Protein AF-A0A7V4LDQ3-F1 (afdb_monomer)

Mean predicted aligned error: 13.32 Å

Radius of gyration: 23.25 Å; Cα contacts (8 Å, |Δi|>4): 136; chains: 1; bounding box: 58×60×59 Å

Sequence (112 aa):
MSGNPAGRPRGSLNKLTLAMLSGIREAEAELAKPRLLDPSRPFESWDGYFWQDGLCFHKDTLEALPHDGPPPVPPARLDPRERCTEIIWKRRRLYLQHGWAFDPATWEMVKL

Foldseek 3Di:
DDDDDDPDDPDDDPPVNVVVVVVVVVVVLVVPPQPPDDPLADWDDDDQWIAAQLWIAGSPVSDTDDDPDDRDDDDQFDDPVDDWDWDQDPNAIWIHDRNFTAHPVPRGTDDD

Secondary structure (DSSP, 8-state):
---------TT---HHHHHHHHHHHHHHHHH-S-TTS-TTS--EEETTEEEETTEEEETTT-PBPP--SSPPPPPSB--TTS--EEEEETTEEEEEETTEEE-TTT-BB---

Structure (mmCIF, N/CA/C/O backbone):
data_AF-A0A7V4LDQ3-F1
#
_entry.id   AF-A0A7V4LDQ3-F1
#
loop_
_atom_site.group_PDB
_atom_site.id
_atom_site.type_symbol
_atom_site.label_atom_id
_atom_site.label_alt_id
_atom_site.label_comp_id
_atom_site.label_asym_id
_atom_site.label_entity_id
_atom_site.label_seq_id
_atom_site.pdbx_PDB_ins_code
_atom_site.Cartn_x
_atom_site.Cartn_y
_atom_site.Cartn_z
_atom_site.occupancy
_atom_site.B_iso_or_equiv
_atom_site.auth_seq_id
_atom_site.auth_comp_id
_atom_site.auth_asym_id
_atom_site.auth_atom_id
_atom_site.pdbx_PDB_model_num
ATOM 1 N N . MET A 1 1 ? 44.250 41.765 38.338 1.00 42.53 1 MET A N 1
ATOM 2 C CA . MET A 1 1 ? 42.962 41.136 37.977 1.00 42.53 1 MET A 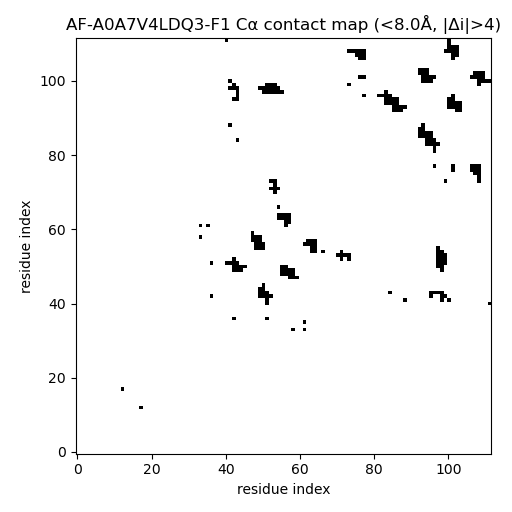CA 1
ATOM 3 C C . MET A 1 1 ? 42.278 42.000 36.931 1.00 42.53 1 MET A C 1
ATOM 5 O O . MET A 1 1 ? 42.045 43.163 37.213 1.00 42.53 1 MET A O 1
ATOM 9 N N . SER A 1 2 ? 42.003 41.462 35.743 1.00 41.47 2 SER A N 1
ATOM 10 C CA . SER A 1 2 ? 40.961 41.954 34.828 1.00 41.47 2 SER A CA 1
ATOM 11 C C . SER A 1 2 ? 40.762 40.881 33.756 1.00 41.47 2 SER A C 1
ATOM 13 O O . SER A 1 2 ? 41.529 40.785 32.800 1.00 41.47 2 SER A O 1
ATOM 15 N N . GLY A 1 3 ? 39.820 39.972 34.012 1.00 39.50 3 GLY A N 1
ATOM 16 C CA . GLY A 1 3 ? 39.405 38.948 33.062 1.00 39.50 3 GLY A CA 1
ATOM 17 C C . GLY A 1 3 ? 38.395 39.552 32.099 1.00 39.50 3 GLY A C 1
ATOM 18 O O . GLY A 1 3 ? 37.385 40.095 32.533 1.00 39.50 3 GLY A O 1
ATOM 19 N N . ASN A 1 4 ? 38.678 39.455 30.805 1.00 47.72 4 ASN A N 1
ATOM 20 C CA . ASN A 1 4 ? 37.785 39.861 29.729 1.00 47.72 4 ASN A CA 1
ATOM 21 C C . ASN A 1 4 ? 37.141 38.580 29.158 1.00 47.72 4 ASN A C 1
ATOM 23 O O . ASN A 1 4 ? 37.843 37.832 28.474 1.00 47.72 4 ASN A O 1
ATOM 27 N N . PRO A 1 5 ? 35.869 38.241 29.453 1.00 54.53 5 PRO A N 1
ATOM 28 C CA . PRO A 1 5 ? 35.283 36.980 29.026 1.00 54.53 5 PRO A CA 1
ATOM 29 C C . PRO A 1 5 ? 34.200 37.245 27.977 1.00 54.53 5 PRO A C 1
ATOM 31 O O . PRO A 1 5 ? 33.022 37.344 28.302 1.00 54.53 5 PRO A O 1
ATOM 34 N N . ALA A 1 6 ? 34.574 37.374 26.705 1.00 48.66 6 ALA A N 1
ATOM 35 C CA . ALA A 1 6 ? 33.583 37.380 25.624 1.00 48.66 6 ALA A CA 1
ATOM 36 C C . ALA A 1 6 ? 34.171 36.966 24.268 1.00 48.66 6 ALA A C 1
ATOM 38 O O . ALA A 1 6 ? 33.888 37.572 23.238 1.00 48.66 6 ALA A O 1
ATOM 39 N N . GLY A 1 7 ? 34.953 35.886 24.244 1.00 49.66 7 GLY A N 1
ATOM 40 C CA . GLY A 1 7 ? 35.136 35.110 23.020 1.00 49.66 7 GLY A CA 1
ATOM 41 C C . GLY A 1 7 ? 33.849 34.342 22.713 1.00 49.66 7 GLY A C 1
ATOM 42 O O . GLY A 1 7 ? 33.730 33.179 23.081 1.00 49.66 7 GLY A O 1
ATOM 43 N N . ARG A 1 8 ? 32.850 34.988 22.098 1.00 54.72 8 ARG A N 1
ATOM 44 C CA . ARG A 1 8 ? 31.688 34.278 21.536 1.00 54.72 8 ARG A CA 1
ATOM 45 C C . ARG A 1 8 ? 32.046 33.806 20.124 1.00 54.72 8 ARG A C 1
ATOM 47 O O . ARG A 1 8 ? 32.267 34.660 19.264 1.00 54.72 8 ARG A O 1
ATOM 54 N N . PRO A 1 9 ? 32.071 32.493 19.837 1.00 54.41 9 PRO A N 1
ATOM 55 C CA . PRO A 1 9 ? 32.135 32.031 18.462 1.00 54.41 9 PRO A CA 1
ATOM 56 C C . PRO A 1 9 ? 30.837 32.433 17.753 1.00 54.41 9 PRO A C 1
ATOM 58 O O . PRO A 1 9 ? 29.737 32.076 18.182 1.00 54.41 9 PRO A O 1
ATOM 61 N N . ARG A 1 10 ? 30.962 33.200 16.666 1.00 54.97 10 ARG A N 1
ATOM 62 C CA . ARG A 1 10 ? 29.885 33.395 15.690 1.00 54.97 10 ARG A CA 1
ATOM 63 C C . ARG A 1 10 ? 29.555 32.028 15.083 1.00 54.97 10 ARG A C 1
ATOM 65 O O . ARG A 1 10 ? 30.375 31.483 14.356 1.00 54.97 10 ARG A O 1
ATOM 72 N N . GLY A 1 11 ? 28.358 31.509 15.359 1.00 54.44 11 GLY A N 1
ATOM 73 C CA . GLY A 1 11 ? 27.729 30.514 14.486 1.00 54.44 11 GLY A CA 1
ATOM 74 C C . GLY A 1 11 ? 27.589 29.079 14.997 1.00 54.44 11 GLY A C 1
ATOM 75 O O . GLY A 1 11 ? 27.599 28.177 14.168 1.00 54.44 11 GLY A O 1
ATOM 76 N N . SER A 1 12 ? 27.397 28.819 16.297 1.00 53.31 12 SER A N 1
ATOM 77 C CA . SER A 1 12 ? 26.810 27.527 16.685 1.00 53.31 12 SER A CA 1
ATOM 78 C C . SER A 1 12 ? 25.286 27.643 16.723 1.00 53.31 12 SER A C 1
ATOM 80 O O . SER A 1 12 ? 24.695 28.228 17.630 1.00 53.31 12 SER A O 1
ATOM 82 N N . LEU A 1 13 ? 24.628 27.106 15.695 1.00 56.91 13 LEU A N 1
ATOM 83 C CA . LEU A 1 13 ? 23.208 26.777 15.782 1.00 56.91 13 LEU A CA 1
ATOM 84 C C . LEU A 1 13 ? 23.016 25.882 17.013 1.00 56.91 13 LEU A C 1
ATOM 86 O O . LEU A 1 13 ? 23.702 24.870 17.169 1.00 56.91 13 LEU A O 1
ATOM 90 N N . ASN A 1 14 ? 22.131 26.296 17.921 1.00 64.56 14 ASN A N 1
ATOM 91 C CA . ASN A 1 14 ? 21.844 25.557 19.145 1.00 64.56 14 ASN A CA 1
ATOM 92 C C . ASN A 1 14 ? 21.411 24.124 18.776 1.00 64.56 14 ASN A C 1
ATOM 94 O O . ASN A 1 14 ? 20.695 23.932 17.792 1.00 64.56 14 ASN A O 1
ATOM 98 N N . LYS A 1 15 ? 21.821 23.117 19.558 1.00 58.06 15 LYS A N 1
ATOM 99 C CA . LYS A 1 15 ? 21.480 21.699 19.323 1.00 58.06 15 LYS A CA 1
ATOM 100 C C . LYS A 1 15 ? 19.971 21.489 19.155 1.00 58.06 15 LYS A C 1
ATOM 102 O O . LYS A 1 15 ? 19.558 20.671 18.346 1.00 58.06 15 LYS A O 1
ATOM 107 N N . LEU A 1 16 ? 19.164 22.285 19.861 1.00 60.31 16 LEU A N 1
ATOM 108 C CA . LEU A 1 16 ? 17.707 22.304 19.731 1.00 60.31 16 LEU A CA 1
ATOM 109 C C . LEU A 1 16 ? 17.239 22.782 18.346 1.00 60.31 16 LEU A C 1
ATOM 111 O O . LEU A 1 16 ? 16.318 22.211 17.777 1.00 60.31 16 LEU A O 1
ATOM 115 N N . THR A 1 17 ? 17.888 23.802 17.783 1.00 60.69 17 THR A N 1
ATOM 116 C CA . THR A 1 17 ? 17.575 24.321 16.445 1.00 60.69 17 THR A CA 1
ATOM 117 C C . THR A 1 17 ? 17.990 23.333 15.358 1.00 60.69 17 THR A C 1
ATOM 119 O O . THR A 1 17 ? 17.254 23.153 14.396 1.00 60.69 17 THR A O 1
ATOM 122 N N . LEU A 1 18 ? 19.121 22.641 15.530 1.00 58.81 18 LEU A N 1
ATOM 123 C CA . LEU A 1 18 ? 19.527 21.552 14.634 1.00 58.81 18 LEU A CA 1
ATOM 124 C C . LEU A 1 18 ? 18.554 20.364 14.701 1.00 58.81 18 LEU A C 1
ATOM 126 O O . LEU A 1 18 ? 18.179 19.852 13.654 1.00 58.81 18 LEU A O 1
ATOM 130 N N . ALA A 1 19 ? 18.096 19.986 15.900 1.00 59.47 19 ALA A N 1
ATOM 131 C CA . ALA A 1 19 ? 17.114 18.917 16.095 1.00 59.47 19 ALA A CA 1
ATOM 132 C C . ALA A 1 19 ? 15.712 19.278 15.562 1.00 59.47 19 ALA A C 1
ATOM 134 O O . ALA A 1 19 ? 15.004 18.427 15.037 1.00 59.47 19 ALA A O 1
ATOM 135 N N . MET A 1 20 ? 15.303 20.549 15.654 1.00 55.84 20 MET A N 1
ATOM 136 C CA . MET A 1 20 ? 14.063 21.022 15.028 1.00 55.84 20 MET A CA 1
ATOM 137 C C . MET A 1 20 ? 14.165 21.033 13.504 1.00 55.84 20 MET A C 1
ATOM 139 O O . MET A 1 20 ? 13.227 20.618 12.839 1.00 55.84 20 MET A O 1
ATOM 143 N N . LEU A 1 21 ? 15.287 21.483 12.937 1.00 57.25 21 LEU A N 1
ATOM 144 C CA . LEU A 1 21 ? 15.486 21.481 11.485 1.00 57.25 21 LEU A CA 1
ATOM 145 C C . LEU A 1 21 ? 15.599 20.058 10.919 1.00 57.25 21 LEU A C 1
ATOM 147 O O . LEU A 1 21 ? 15.118 19.818 9.813 1.00 57.25 21 LEU A O 1
ATOM 151 N N . SER A 1 22 ? 16.183 19.109 11.662 1.00 52.50 22 SER A N 1
ATOM 152 C CA . SER A 1 22 ? 16.146 17.691 11.288 1.00 52.50 22 SER A CA 1
ATOM 153 C C . SER A 1 22 ? 14.731 17.126 11.394 1.00 52.50 22 SER A C 1
ATOM 155 O O . SER A 1 22 ? 14.277 16.504 10.444 1.00 52.50 22 SER A O 1
ATOM 157 N N . GLY A 1 23 ? 13.995 17.436 12.466 1.00 55.72 23 GLY A N 1
ATOM 158 C CA . GLY A 1 23 ? 12.600 17.015 12.626 1.00 55.72 23 GLY A CA 1
ATOM 159 C C . GLY A 1 23 ? 11.656 17.601 11.570 1.00 55.72 23 GLY A C 1
ATOM 160 O O . GLY A 1 23 ? 10.733 16.925 11.136 1.00 55.72 23 GLY A O 1
ATOM 161 N N . ILE A 1 24 ? 11.902 18.830 11.099 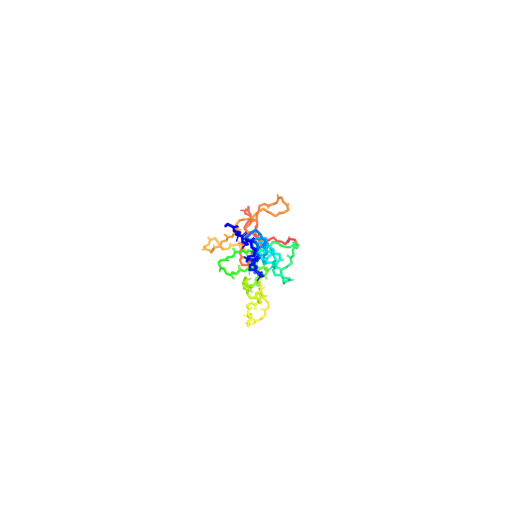1.00 58.16 24 ILE A N 1
ATOM 162 C CA . ILE A 1 24 ? 11.156 19.444 9.988 1.00 58.16 24 ILE A CA 1
ATOM 163 C C . ILE A 1 24 ? 11.476 18.733 8.673 1.00 58.16 24 ILE A C 1
ATOM 165 O O . ILE A 1 24 ? 10.557 18.438 7.925 1.00 58.16 24 ILE A O 1
ATOM 169 N N . ARG A 1 25 ? 12.743 18.395 8.409 1.00 54.56 25 ARG A N 1
ATOM 170 C CA . ARG A 1 25 ? 13.132 17.626 7.214 1.00 54.56 25 ARG A CA 1
ATOM 171 C C . ARG A 1 25 ? 12.591 16.198 7.222 1.00 54.56 25 ARG A C 1
ATOM 173 O O . ARG A 1 25 ? 12.169 15.709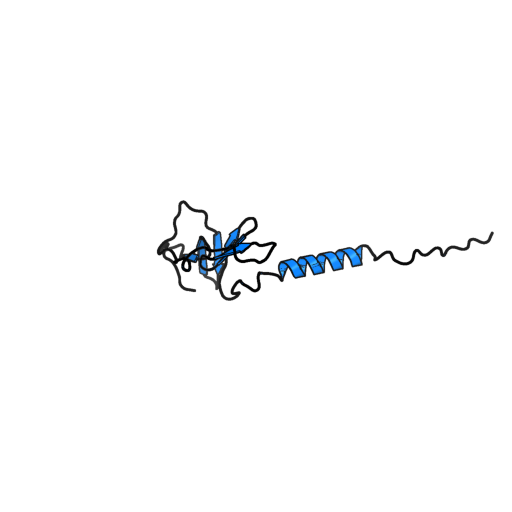 6.184 1.00 54.56 25 ARG A O 1
ATOM 180 N N . GLU A 1 26 ? 12.589 15.543 8.377 1.00 53.25 26 GLU A N 1
ATOM 181 C CA . GLU A 1 26 ? 11.987 14.219 8.569 1.00 53.25 26 GLU A CA 1
ATOM 182 C C . GLU A 1 26 ? 10.464 14.282 8.409 1.00 53.25 26 GLU A C 1
ATOM 184 O O . GLU A 1 26 ? 9.890 13.439 7.731 1.00 53.25 26 GLU A O 1
ATOM 189 N N . ALA A 1 27 ? 9.811 15.325 8.930 1.00 55.97 27 ALA A N 1
ATOM 190 C CA . ALA A 1 27 ? 8.389 15.569 8.711 1.00 55.97 27 ALA A CA 1
ATOM 191 C C . ALA A 1 27 ? 8.073 15.929 7.250 1.00 55.97 27 ALA A C 1
ATOM 193 O O . ALA A 1 27 ? 7.043 15.513 6.740 1.00 55.97 27 ALA A O 1
ATOM 194 N N . GLU A 1 28 ? 8.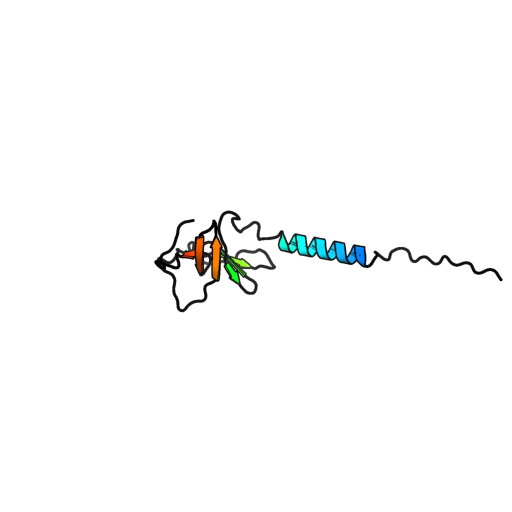938 16.670 6.553 1.00 52.25 28 GLU A N 1
ATOM 195 C CA . GLU A 1 28 ? 8.824 16.955 5.117 1.00 52.25 28 GLU A CA 1
ATOM 196 C C . GLU A 1 28 ? 9.022 15.687 4.274 1.00 52.25 28 GLU A C 1
ATOM 198 O O . GLU A 1 28 ? 8.317 15.512 3.284 1.00 52.25 28 GLU A O 1
ATOM 203 N N . ALA A 1 29 ? 9.908 14.775 4.689 1.00 52.12 29 ALA A N 1
ATOM 204 C CA . ALA A 1 29 ? 10.082 13.454 4.082 1.00 52.12 29 ALA A CA 1
ATOM 205 C C . ALA A 1 29 ? 8.883 12.522 4.358 1.00 52.12 29 ALA A C 1
ATOM 207 O O . ALA A 1 29 ? 8.430 11.822 3.458 1.00 52.12 29 ALA A O 1
ATOM 208 N N . GLU A 1 30 ? 8.301 12.571 5.560 1.00 52.62 30 GLU A N 1
ATOM 209 C CA . GLU A 1 30 ? 7.036 11.900 5.907 1.00 52.62 30 GLU A CA 1
ATOM 210 C C . GLU A 1 30 ? 5.817 12.520 5.189 1.00 52.62 30 GLU A C 1
ATOM 212 O O . GLU A 1 30 ? 4.846 11.826 4.880 1.00 52.62 30 GLU A O 1
ATOM 217 N N . LEU A 1 31 ? 5.844 13.830 4.912 1.00 48.53 31 LEU A N 1
ATOM 218 C CA . LEU A 1 31 ? 4.823 14.568 4.155 1.00 48.53 31 LEU A CA 1
ATOM 219 C C . LEU A 1 31 ? 4.993 14.411 2.644 1.00 48.53 31 LEU A C 1
ATOM 221 O O . LEU A 1 31 ? 4.012 14.548 1.912 1.00 48.53 31 LEU A O 1
ATOM 225 N N . ALA A 1 32 ? 6.183 14.036 2.179 1.00 51.09 32 ALA A N 1
ATOM 226 C CA . ALA A 1 32 ? 6.425 13.509 0.847 1.00 51.09 32 ALA A CA 1
ATOM 227 C C . ALA A 1 32 ? 5.981 12.038 0.750 1.00 51.09 32 ALA A C 1
ATOM 229 O O . ALA A 1 32 ? 6.632 11.210 0.118 1.00 51.09 32 ALA A O 1
ATOM 230 N N . LYS A 1 33 ? 4.797 11.716 1.298 1.00 56.47 33 LYS A N 1
ATOM 231 C CA . LYS A 1 33 ? 3.956 10.669 0.701 1.00 56.47 33 LYS A CA 1
ATOM 232 C C . LYS A 1 33 ? 3.936 10.989 -0.791 1.00 56.47 33 LYS A C 1
ATOM 234 O O . LYS A 1 33 ? 3.677 12.153 -1.114 1.00 56.47 33 LYS A O 1
ATOM 239 N N . PRO A 1 34 ? 4.278 10.054 -1.688 1.00 54.31 34 PRO A N 1
ATOM 240 C CA . PRO A 1 34 ? 4.457 10.399 -3.086 1.00 54.31 34 PRO A CA 1
ATOM 241 C C . PRO A 1 34 ? 3.237 11.190 -3.551 1.00 54.31 34 PRO A C 1
ATOM 243 O O . PRO A 1 34 ? 2.114 10.718 -3.394 1.00 54.31 34 PRO A O 1
ATOM 246 N N . ARG A 1 35 ? 3.436 12.379 -4.138 1.00 58.34 35 ARG A N 1
ATOM 247 C CA . ARG A 1 35 ? 2.363 13.111 -4.847 1.00 58.34 35 ARG A CA 1
ATOM 248 C C . ARG A 1 35 ? 1.667 12.235 -5.905 1.00 58.34 35 ARG A C 1
ATOM 250 O O . ARG A 1 35 ? 0.617 12.614 -6.407 1.00 58.34 35 ARG A O 1
ATOM 257 N N . LEU A 1 36 ? 2.294 11.110 -6.251 1.00 64.62 36 LEU A N 1
ATOM 258 C CA . LEU A 1 36 ? 1.837 10.076 -7.165 1.00 64.62 36 LEU A CA 1
ATOM 259 C C . LEU A 1 36 ? 0.780 9.138 -6.569 1.00 64.62 36 LEU A C 1
ATOM 261 O O . LEU A 1 36 ? -0.016 8.609 -7.336 1.00 64.62 36 LEU A O 1
ATOM 265 N N . LEU A 1 37 ? 0.763 8.921 -5.247 1.00 77.19 37 LEU A N 1
ATOM 266 C CA . LEU A 1 37 ? -0.267 8.089 -4.627 1.00 77.19 37 LEU A CA 1
ATOM 267 C C . LEU A 1 37 ? -1.549 8.903 -4.466 1.00 77.19 37 LEU A C 1
ATOM 269 O O . LEU A 1 37 ? -1.539 10.003 -3.910 1.00 77.19 37 LEU A O 1
ATOM 273 N N . ASP A 1 38 ? -2.665 8.337 -4.906 1.00 83.31 38 ASP A N 1
ATOM 274 C CA . ASP A 1 38 ? -3.995 8.871 -4.662 1.00 83.31 38 ASP A CA 1
ATOM 275 C C . ASP A 1 38 ? -4.315 8.745 -3.159 1.00 83.31 38 ASP A C 1
ATOM 277 O O . ASP A 1 38 ? -4.449 7.625 -2.651 1.00 83.31 38 ASP A 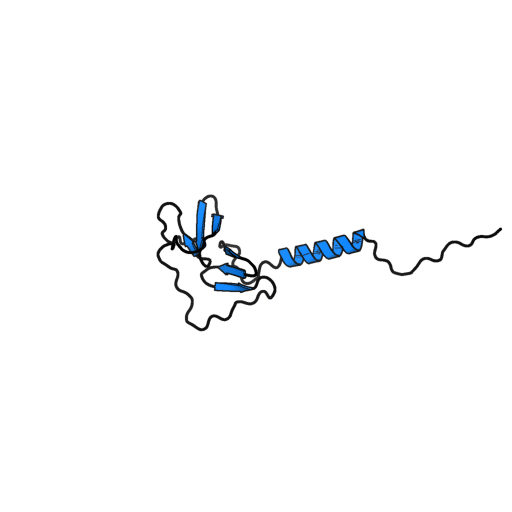O 1
ATOM 281 N N . PRO A 1 39 ? -4.467 9.863 -2.421 1.00 81.56 39 PRO A N 1
ATOM 282 C CA . PRO A 1 39 ? -4.751 9.832 -0.988 1.00 81.56 39 PRO A CA 1
ATOM 283 C C . PRO A 1 39 ? -6.160 9.310 -0.669 1.00 81.56 39 PRO A C 1
ATOM 285 O O . PRO A 1 39 ? -6.461 9.008 0.487 1.00 81.56 39 PRO A O 1
ATOM 288 N N . SER A 1 40 ? -7.043 9.228 -1.667 1.00 85.31 40 SER A N 1
ATOM 289 C CA . SER A 1 40 ? -8.403 8.704 -1.525 1.00 85.31 40 SER A CA 1
ATOM 290 C C . SER A 1 40 ? -8.484 7.179 -1.636 1.00 85.31 40 SER A C 1
ATOM 292 O O . SER A 1 40 ? -9.558 6.606 -1.409 1.00 85.31 40 SER A O 1
ATOM 294 N N . ARG A 1 41 ? -7.356 6.524 -1.932 1.00 87.25 41 ARG A N 1
ATOM 295 C CA . ARG A 1 41 ? -7.230 5.076 -2.077 1.00 87.25 41 ARG A CA 1
ATOM 296 C C . ARG A 1 41 ? -6.232 4.526 -1.062 1.00 87.25 41 ARG A C 1
ATOM 298 O O . ARG A 1 41 ? -5.260 5.201 -0.718 1.00 87.25 41 ARG A O 1
ATOM 305 N N . PRO A 1 42 ? -6.441 3.299 -0.567 1.00 89.31 42 PRO A N 1
ATOM 306 C CA . PRO A 1 42 ? -5.425 2.649 0.233 1.00 89.31 42 PRO A CA 1
ATOM 307 C C . PRO A 1 42 ? -4.207 2.316 -0.635 1.00 89.31 42 PRO A C 1
ATOM 309 O O . PRO A 1 42 ? -4.284 2.259 -1.862 1.00 89.31 42 PRO A O 1
ATOM 312 N N . PHE A 1 43 ? -3.081 2.091 0.021 1.00 89.81 43 PHE A N 1
ATOM 313 C CA . PHE A 1 43 ? -1.848 1.648 -0.607 1.00 89.81 43 PHE A CA 1
ATOM 314 C C . PHE A 1 43 ? -1.160 0.651 0.318 1.00 89.81 43 PHE A C 1
ATOM 316 O O . PHE A 1 43 ? -1.364 0.649 1.536 1.00 89.81 43 PHE A O 1
ATOM 323 N N . GLU A 1 44 ? -0.340 -0.197 -0.273 1.00 90.25 44 GLU A N 1
ATOM 324 C CA . GLU A 1 44 ? 0.502 -1.150 0.423 1.00 90.25 44 GLU A CA 1
ATOM 325 C C . GLU A 1 44 ? 1.925 -0.589 0.551 1.00 90.25 44 GLU A C 1
ATOM 327 O O . GLU A 1 44 ? 2.416 0.120 -0.324 1.00 90.25 44 GLU A O 1
ATOM 332 N N . SER A 1 45 ? 2.582 -0.852 1.681 1.00 86.62 45 SER A N 1
ATOM 333 C CA . SER A 1 45 ? 3.890 -0.287 2.025 1.00 86.62 45 SER A CA 1
ATOM 334 C C . SER A 1 45 ? 4.843 -1.408 2.407 1.00 86.62 45 SER A C 1
ATOM 336 O O . SER A 1 45 ? 4.653 -2.059 3.432 1.00 86.62 45 SER A O 1
ATOM 338 N N . TRP A 1 46 ? 5.868 -1.628 1.587 1.00 84.12 46 TRP A N 1
ATOM 339 C CA . TRP A 1 46 ? 6.899 -2.656 1.763 1.00 84.12 46 TRP A CA 1
ATOM 340 C C . TRP A 1 46 ? 8.279 -2.028 1.965 1.00 84.12 46 TRP A C 1
ATOM 342 O O . TRP A 1 46 ? 8.430 -0.808 1.900 1.00 84.12 46 TRP A O 1
ATOM 352 N N . ASP A 1 47 ? 9.297 -2.840 2.238 1.00 84.44 47 ASP A N 1
ATOM 353 C CA . ASP A 1 47 ? 10.666 -2.358 2.445 1.00 84.44 47 ASP A CA 1
ATOM 354 C C . ASP A 1 47 ? 11.166 -1.631 1.188 1.00 84.44 47 ASP A C 1
ATOM 356 O O . ASP A 1 47 ? 11.398 -2.249 0.155 1.00 84.44 47 ASP A O 1
ATOM 360 N N . GLY A 1 48 ? 11.269 -0.301 1.263 1.00 82.75 48 GLY A N 1
ATOM 361 C CA . GLY A 1 48 ? 11.694 0.556 0.150 1.00 82.75 48 GLY A CA 1
ATOM 362 C C . GLY A 1 48 ? 10.630 0.904 -0.902 1.00 82.75 48 GLY A C 1
ATOM 363 O O . GLY A 1 48 ? 10.897 1.772 -1.728 1.00 82.75 48 GLY A O 1
ATOM 364 N N . TYR A 1 49 ? 9.418 0.327 -0.860 1.00 86.00 49 TYR A N 1
ATOM 365 C CA . TYR A 1 49 ? 8.415 0.510 -1.928 1.00 86.00 49 TYR A CA 1
ATOM 366 C C . TYR A 1 49 ? 6.986 0.773 -1.439 1.00 86.00 49 TYR A C 1
ATOM 368 O O . TYR A 1 49 ? 6.568 0.276 -0.391 1.00 86.00 49 TYR A O 1
ATOM 376 N N . PHE A 1 50 ? 6.216 1.514 -2.234 1.00 88.25 50 PHE A N 1
ATOM 377 C CA . PHE A 1 50 ? 4.763 1.630 -2.122 1.00 88.25 50 PHE A CA 1
ATOM 378 C C . PHE A 1 50 ? 4.078 0.966 -3.316 1.00 88.25 50 PHE A C 1
ATOM 380 O O . PHE A 1 50 ? 4.562 1.084 -4.437 1.00 88.25 50 PHE A O 1
ATOM 387 N N . TRP A 1 51 ? 2.929 0.338 -3.081 1.00 89.31 51 TRP A N 1
ATOM 388 C CA . TRP A 1 51 ? 2.079 -0.2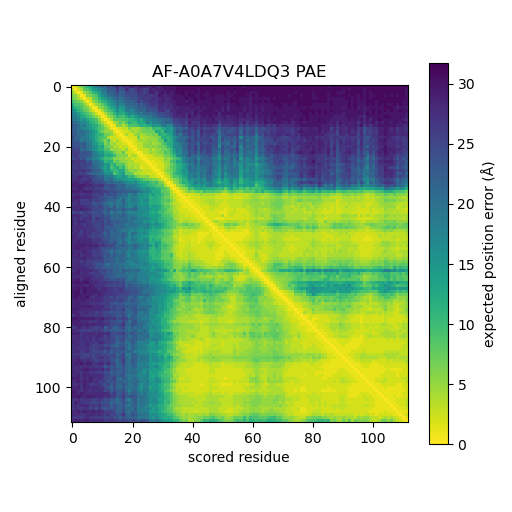38 -4.119 1.00 89.31 51 TRP A CA 1
ATOM 389 C C . TRP A 1 51 ? 0.672 0.355 -4.070 1.00 89.31 51 TRP A C 1
ATOM 391 O O . TRP A 1 51 ? 0.049 0.383 -3.008 1.00 89.31 51 TRP A O 1
ATOM 401 N N . GLN A 1 52 ? 0.141 0.784 -5.212 1.00 89.44 52 GLN A N 1
ATOM 402 C CA . GLN A 1 52 ? -1.247 1.231 -5.343 1.00 89.44 52 GLN A CA 1
ATOM 403 C C . GLN A 1 52 ? -1.759 0.920 -6.748 1.00 89.44 52 GLN A C 1
ATOM 405 O O . GLN A 1 52 ? -1.108 1.274 -7.726 1.00 89.44 52 GLN A O 1
ATOM 410 N N . ASP A 1 53 ? -2.910 0.247 -6.843 1.00 87.94 53 ASP A N 1
ATOM 411 C CA . ASP A 1 53 ? -3.540 -0.129 -8.117 1.00 87.94 53 ASP A CA 1
ATOM 412 C C . ASP A 1 53 ? -2.575 -0.859 -9.082 1.00 87.94 53 ASP A C 1
ATOM 414 O O . ASP A 1 53 ? -2.515 -0.575 -10.279 1.00 87.94 53 ASP A O 1
ATOM 418 N N . GLY A 1 54 ? -1.765 -1.787 -8.556 1.00 88.19 54 GLY A N 1
ATOM 419 C CA . GLY A 1 54 ? -0.781 -2.552 -9.330 1.00 88.19 54 GLY A CA 1
ATOM 420 C C . GLY A 1 54 ? 0.504 -1.797 -9.681 1.00 88.19 54 GLY A C 1
ATOM 421 O O . GLY A 1 54 ? 1.443 -2.410 -10.185 1.00 88.19 54 GLY A O 1
ATOM 422 N N . LEU A 1 55 ? 0.579 -0.494 -9.409 1.00 87.19 55 LEU A N 1
ATOM 423 C CA . LEU A 1 55 ? 1.772 0.313 -9.645 1.00 87.19 55 LEU A CA 1
ATOM 424 C C . LEU A 1 55 ? 2.685 0.297 -8.423 1.00 87.19 55 LEU A C 1
ATOM 426 O O . LEU A 1 55 ? 2.215 0.421 -7.292 1.00 87.19 55 LEU A O 1
ATOM 430 N N . CYS A 1 56 ? 3.989 0.190 -8.671 1.00 87.69 56 CYS A N 1
A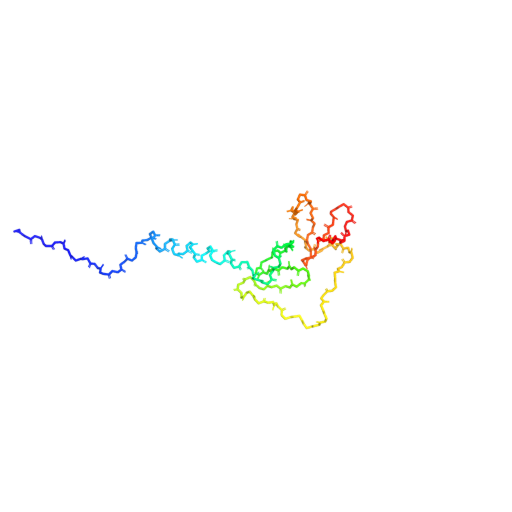TOM 431 C CA . CYS A 1 56 ? 5.023 0.207 -7.645 1.00 87.69 56 CYS A CA 1
ATOM 432 C C . CYS A 1 56 ? 5.839 1.499 -7.721 1.00 87.69 56 CYS A C 1
ATOM 434 O O . CYS A 1 56 ? 6.245 1.930 -8.801 1.00 87.69 56 CYS A O 1
ATOM 436 N N . PHE A 1 57 ? 6.103 2.100 -6.568 1.00 85.25 57 PHE A N 1
ATOM 437 C CA . PHE A 1 57 ? 6.808 3.368 -6.428 1.00 85.25 57 PHE A CA 1
ATOM 438 C C . PHE A 1 57 ? 7.931 3.213 -5.412 1.00 85.25 57 PHE A C 1
ATOM 440 O O . PHE A 1 57 ? 7.726 2.637 -4.341 1.00 85.25 57 PHE A O 1
ATOM 447 N N . HIS A 1 58 ? 9.108 3.752 -5.709 1.00 84.31 58 HIS A N 1
ATOM 448 C CA . HIS A 1 58 ? 10.205 3.760 -4.747 1.00 84.31 58 HIS A CA 1
ATOM 449 C C . HIS A 1 58 ? 9.942 4.805 -3.652 1.00 84.31 58 HIS A C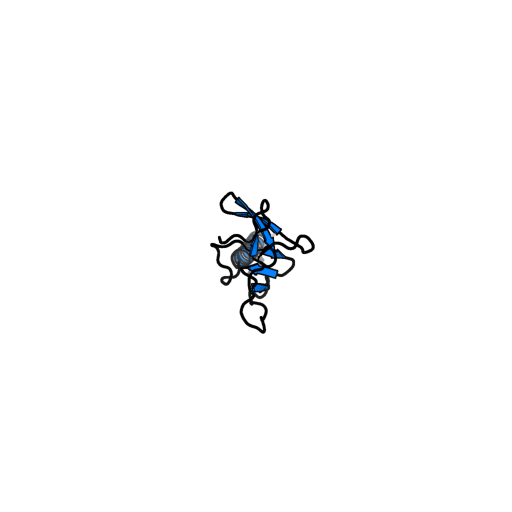 1
ATOM 451 O O . HIS A 1 58 ? 9.563 5.940 -3.947 1.00 84.31 58 HIS A O 1
ATOM 457 N N . LYS A 1 59 ? 10.167 4.448 -2.383 1.00 79.44 59 LYS A N 1
ATOM 458 C CA . LYS A 1 59 ? 9.944 5.348 -1.235 1.00 79.44 59 LYS A CA 1
ATOM 459 C C . LYS A 1 59 ? 10.880 6.552 -1.246 1.00 79.44 59 LYS A C 1
ATOM 461 O O . LYS A 1 59 ? 10.429 7.669 -1.034 1.00 79.44 59 LYS A O 1
ATOM 466 N N . ASP A 1 60 ? 12.160 6.311 -1.525 1.00 74.88 60 ASP A N 1
ATOM 467 C CA . ASP A 1 60 ? 13.189 7.353 -1.414 1.00 74.88 60 ASP A CA 1
ATOM 468 C C . ASP A 1 60 ? 13.273 8.280 -2.635 1.00 74.88 60 ASP A C 1
ATOM 470 O O . ASP A 1 60 ? 13.476 9.481 -2.479 1.00 74.88 60 ASP A O 1
ATOM 474 N N . THR A 1 61 ? 13.129 7.746 -3.855 1.00 70.88 61 THR A N 1
ATOM 475 C CA . THR A 1 61 ? 13.226 8.550 -5.085 1.00 70.88 61 THR A CA 1
ATOM 476 C C . THR A 1 61 ? 11.881 9.116 -5.522 1.00 70.88 61 THR A C 1
ATOM 478 O O . THR A 1 61 ? 11.849 10.048 -6.321 1.00 70.88 61 THR A O 1
ATOM 481 N N . LEU A 1 62 ? 10.772 8.585 -4.987 1.00 64.50 62 LEU A N 1
ATOM 482 C CA . LEU A 1 62 ? 9.402 8.937 -5.370 1.00 64.50 62 LEU A CA 1
ATOM 483 C C . LEU A 1 62 ? 9.130 8.747 -6.870 1.00 64.50 62 LEU A C 1
ATOM 485 O O . LEU A 1 62 ? 8.204 9.347 -7.410 1.00 64.50 62 LEU A O 1
ATOM 489 N N . GLU A 1 63 ? 9.922 7.915 -7.543 1.00 69.69 63 GLU A N 1
ATOM 490 C CA . GLU A 1 63 ? 9.720 7.549 -8.939 1.00 69.69 63 GLU A CA 1
ATOM 491 C C . GLU A 1 63 ? 8.858 6.287 -9.019 1.00 69.69 63 GLU A C 1
ATOM 493 O O . GLU A 1 63 ? 9.018 5.342 -8.236 1.00 69.69 63 GLU A O 1
ATOM 498 N N . ALA A 1 64 ? 7.926 6.272 -9.975 1.00 73.88 64 ALA A N 1
ATOM 499 C CA . ALA A 1 64 ? 7.264 5.036 -10.364 1.00 73.88 64 ALA A CA 1
ATOM 500 C C . ALA A 1 64 ? 8.319 4.105 -10.963 1.00 73.88 64 ALA A C 1
ATOM 502 O O . ALA A 1 64 ? 9.087 4.521 -11.835 1.00 73.88 64 ALA A O 1
ATOM 503 N N . LEU A 1 65 ? 8.359 2.856 -10.504 1.00 77.50 65 LEU A N 1
ATOM 504 C CA . LEU A 1 65 ? 9.204 1.868 -11.153 1.00 77.50 65 LEU A CA 1
ATOM 505 C C . LEU A 1 65 ? 8.713 1.689 -12.595 1.00 77.50 65 LEU A C 1
ATOM 507 O O . LEU A 1 65 ? 7.500 1.589 -12.811 1.00 77.50 65 LEU A O 1
ATOM 511 N N . PRO A 1 66 ? 9.625 1.671 -13.584 1.00 70.00 66 PRO A N 1
ATOM 512 C CA . PRO A 1 66 ? 9.242 1.513 -14.975 1.00 70.00 66 PRO A CA 1
ATOM 513 C C . PRO A 1 66 ? 8.457 0.210 -15.141 1.00 70.00 66 PRO A C 1
ATOM 515 O O . PRO A 1 66 ? 8.932 -0.872 -14.796 1.00 70.00 66 PRO A O 1
ATOM 518 N N . HIS A 1 67 ? 7.232 0.336 -15.645 1.00 67.75 67 HIS A N 1
ATOM 519 C CA . HIS A 1 67 ? 6.412 -0.793 -16.048 1.00 67.75 67 HIS A CA 1
ATOM 520 C C . HIS A 1 67 ? 6.467 -0.896 -17.570 1.00 67.75 67 HIS A C 1
ATOM 522 O O . HIS A 1 67 ? 5.802 -0.135 -18.273 1.00 67.75 67 HIS A O 1
ATOM 528 N N . ASP A 1 68 ? 7.278 -1.823 -18.076 1.00 61.38 68 ASP A N 1
ATOM 529 C CA . ASP A 1 68 ? 7.315 -2.135 -19.503 1.00 61.38 68 ASP A CA 1
ATOM 530 C C . ASP A 1 68 ? 6.089 -2.985 -19.855 1.00 61.38 68 ASP A C 1
ATOM 532 O O . ASP A 1 68 ? 6.113 -4.214 -19.784 1.00 61.38 68 ASP A O 1
ATOM 536 N N . GLY A 1 69 ? 4.981 -2.328 -20.200 1.00 71.38 69 GLY A N 1
ATOM 537 C CA . GLY A 1 69 ? 3.763 -3.028 -20.591 1.00 71.38 69 GLY A CA 1
ATOM 538 C C . GLY A 1 69 ? 2.482 -2.207 -20.474 1.00 71.38 69 GLY A C 1
ATOM 539 O O . GLY A 1 69 ? 2.500 -1.060 -20.019 1.00 71.38 69 GLY A O 1
ATOM 540 N N . PRO A 1 70 ? 1.344 -2.779 -20.910 1.00 75.31 70 PRO A N 1
ATOM 541 C CA . PRO A 1 70 ? 0.037 -2.211 -20.614 1.00 75.31 70 PRO A CA 1
ATOM 542 C C . PRO A 1 70 ? -0.175 -2.145 -19.093 1.00 75.31 70 PRO A C 1
ATOM 544 O O . PRO A 1 70 ? 0.418 -2.942 -18.372 1.00 75.31 70 PRO A O 1
ATOM 547 N N . PRO A 1 71 ? -1.042 -1.246 -18.596 1.00 74.88 71 PRO A N 1
ATOM 548 C CA . PRO A 1 71 ? -1.311 -1.131 -17.169 1.00 74.88 71 PRO A CA 1
ATOM 549 C C . PRO A 1 71 ? -1.654 -2.489 -16.537 1.00 74.88 71 PRO A C 1
ATOM 551 O O . PRO A 1 71 ? -2.406 -3.264 -17.143 1.00 74.88 71 PRO A O 1
ATOM 554 N N . PRO A 1 72 ? -1.142 -2.778 -15.329 1.00 83.88 72 PRO A N 1
ATOM 555 C CA . PRO A 1 72 ? -1.403 -4.038 -14.655 1.00 83.88 72 PRO A CA 1
ATOM 556 C C . PRO A 1 72 ? -2.906 -4.214 -14.424 1.00 83.88 72 PRO A C 1
ATOM 558 O O . PRO A 1 72 ? -3.603 -3.312 -13.957 1.00 83.88 72 PRO A O 1
ATOM 561 N N . VAL A 1 73 ? -3.414 -5.395 -14.771 1.00 85.62 73 VAL A N 1
ATOM 562 C CA . VAL A 1 73 ? -4.824 -5.741 -14.579 1.00 85.62 73 VAL A CA 1
ATOM 563 C C . VAL A 1 73 ? -5.010 -6.239 -13.145 1.00 85.62 73 VAL A C 1
ATOM 565 O O . VAL A 1 73 ? -4.229 -7.083 -12.699 1.00 85.62 73 VAL A O 1
ATOM 568 N N . PRO A 1 74 ? -6.034 -5.764 -12.418 1.00 86.25 74 PRO A N 1
ATOM 569 C CA . PRO A 1 74 ? -6.314 -6.273 -11.088 1.00 86.25 74 PRO A CA 1
ATOM 570 C C . PRO A 1 74 ? -6.639 -7.771 -11.119 1.00 86.25 74 PRO A C 1
ATOM 572 O O . PRO A 1 74 ? -7.432 -8.211 -11.961 1.00 86.25 74 PRO A O 1
ATOM 575 N N . PRO A 1 75 ? -6.103 -8.567 -10.182 1.00 87.56 75 PRO A N 1
ATOM 576 C CA . PRO A 1 75 ? -6.488 -9.961 -10.071 1.00 87.56 75 PRO A CA 1
ATOM 577 C C . PRO A 1 75 ? -7.912 -10.067 -9.508 1.00 87.56 75 PRO A C 1
ATOM 579 O O . PRO A 1 75 ? -8.360 -9.251 -8.702 1.00 87.56 75 PRO A O 1
ATOM 582 N N . ALA A 1 76 ? -8.647 -11.096 -9.931 1.00 88.38 76 ALA A N 1
ATOM 583 C CA . ALA A 1 76 ? -10.031 -11.296 -9.496 1.00 88.38 76 ALA A CA 1
ATOM 584 C C . ALA A 1 76 ? -10.138 -11.714 -8.017 1.00 88.38 76 ALA A C 1
ATOM 586 O O . ALA A 1 76 ? -11.139 -11.427 -7.357 1.00 88.38 76 ALA A O 1
ATOM 587 N N . ARG A 1 77 ? -9.116 -12.413 -7.508 1.00 92.81 77 ARG A N 1
ATOM 588 C CA . ARG A 1 77 ? -9.062 -12.973 -6.156 1.00 92.81 77 ARG A CA 1
ATOM 589 C C . ARG A 1 77 ? -7.682 -12.787 -5.546 1.00 92.81 77 ARG A C 1
ATOM 591 O O . ARG A 1 77 ? -6.694 -12.768 -6.274 1.00 92.81 77 ARG A O 1
ATOM 598 N N . LEU A 1 78 ? -7.657 -12.704 -4.222 1.00 92.88 78 LEU A N 1
ATOM 599 C CA . LEU A 1 78 ? -6.437 -12.707 -3.423 1.00 92.88 78 LEU A CA 1
ATOM 600 C C . LEU A 1 78 ? -5.714 -14.057 -3.565 1.00 92.88 78 LEU A C 1
ATOM 602 O O . LEU A 1 78 ? -6.352 -15.104 -3.414 1.00 92.88 78 LEU A O 1
ATOM 606 N N . ASP A 1 79 ? -4.398 -14.045 -3.791 1.00 92.38 79 ASP A N 1
ATOM 607 C CA . ASP A 1 79 ? -3.575 -15.250 -3.654 1.00 92.38 79 ASP A CA 1
ATOM 608 C C . ASP A 1 79 ? -3.088 -15.387 -2.198 1.00 92.38 79 ASP A C 1
ATOM 610 O O . ASP A 1 79 ? -2.279 -14.571 -1.749 1.00 92.38 79 ASP A O 1
ATOM 614 N N . PRO A 1 80 ? -3.535 -16.408 -1.439 1.00 87.44 80 PRO A N 1
ATOM 615 C CA . PRO A 1 80 ? -3.134 -16.596 -0.044 1.00 87.44 80 PRO A CA 1
ATOM 616 C C . PRO A 1 80 ? -1.676 -17.054 0.132 1.00 87.44 80 PRO A C 1
ATOM 618 O O . PRO A 1 80 ? -1.198 -17.127 1.262 1.00 87.44 80 PRO A O 1
ATOM 621 N N . ARG A 1 81 ? -0.978 -17.433 -0.946 1.00 91.62 81 ARG A N 1
ATOM 622 C CA . ARG A 1 81 ? 0.438 -17.841 -0.903 1.00 91.62 81 ARG A CA 1
ATOM 623 C C . ARG A 1 81 ? 1.380 -16.652 -0.947 1.00 91.62 81 ARG A C 1
ATOM 625 O O . ARG A 1 81 ? 2.534 -16.765 -0.537 1.00 91.62 81 ARG A O 1
ATOM 632 N N . GLU A 1 82 ? 0.903 -15.544 -1.487 1.00 89.94 82 GLU A N 1
ATOM 633 C CA . GLU A 1 82 ? 1.672 -14.325 -1.609 1.00 89.94 82 GLU A CA 1
ATOM 634 C C . GLU A 1 82 ? 1.515 -13.457 -0.364 1.00 89.94 82 GLU A C 1
ATOM 636 O O . GLU A 1 82 ? 0.576 -13.583 0.426 1.00 89.94 82 GLU A O 1
ATOM 641 N N . ARG A 1 83 ? 2.474 -12.552 -0.176 1.00 86.50 83 ARG A N 1
ATOM 642 C CA . ARG A 1 83 ? 2.413 -11.583 0.912 1.00 86.50 83 ARG A CA 1
ATOM 643 C C . ARG A 1 83 ? 1.209 -10.662 0.702 1.00 86.50 83 ARG A C 1
ATOM 645 O O . ARG A 1 83 ? 0.936 -10.233 -0.416 1.00 86.50 83 ARG A O 1
ATOM 652 N N . CYS A 1 84 ? 0.528 -10.331 1.791 1.00 91.00 84 CYS A N 1
ATOM 653 C CA . CYS A 1 84 ? -0.523 -9.324 1.809 1.00 91.00 84 CYS A CA 1
ATOM 654 C C . CYS A 1 84 ? -0.401 -8.448 3.056 1.00 91.00 84 CYS A C 1
ATOM 656 O O . CYS A 1 84 ? 0.126 -8.876 4.089 1.00 91.00 84 CYS A O 1
ATOM 658 N N . THR A 1 85 ? -0.941 -7.239 2.974 1.00 92.62 85 THR A N 1
ATOM 659 C CA . THR A 1 85 ? -1.014 -6.296 4.089 1.00 92.62 85 THR A CA 1
ATOM 660 C C . THR A 1 85 ? -2.457 -6.157 4.548 1.00 92.62 85 THR A C 1
ATOM 662 O O . THR A 1 85 ? -3.340 -5.824 3.765 1.00 92.62 85 THR A O 1
ATOM 665 N N . GLU A 1 86 ? -2.721 -6.390 5.828 1.00 93.50 86 GLU A N 1
ATOM 666 C CA . GLU A 1 86 ? -4.042 -6.134 6.394 1.00 93.50 86 GLU A CA 1
ATOM 667 C C . GLU A 1 86 ? -4.182 -4.670 6.815 1.00 93.50 86 GLU A C 1
ATOM 669 O O . GLU A 1 86 ? -3.317 -4.135 7.508 1.00 93.50 86 GLU A O 1
ATOM 674 N N . ILE A 1 87 ? -5.294 -4.035 6.435 1.00 91.38 87 ILE A N 1
ATOM 675 C CA . ILE A 1 87 ? -5.584 -2.646 6.795 1.00 91.38 87 ILE A CA 1
ATOM 676 C C . ILE A 1 87 ? -7.034 -2.452 7.247 1.00 91.38 87 ILE A C 1
ATOM 678 O O . ILE A 1 87 ? -7.934 -3.236 6.932 1.00 91.38 87 ILE A O 1
ATOM 682 N N . ILE A 1 88 ? -7.275 -1.330 7.928 1.00 92.00 88 ILE A N 1
ATOM 683 C CA . ILE A 1 88 ? -8.617 -0.794 8.165 1.00 92.00 88 ILE A CA 1
ATOM 684 C C . ILE A 1 88 ? -8.790 0.455 7.299 1.00 92.00 88 ILE A C 1
ATOM 686 O O . ILE A 1 88 ? -8.114 1.460 7.504 1.00 92.00 88 ILE A O 1
ATOM 690 N N . TRP A 1 89 ? -9.729 0.412 6.354 1.00 88.94 89 TRP A N 1
ATOM 691 C CA . TRP A 1 89 ? -10.035 1.511 5.438 1.00 88.94 89 TRP A CA 1
ATOM 692 C C . TRP A 1 89 ? -11.517 1.870 5.492 1.00 88.94 89 TRP A C 1
ATOM 694 O O . TRP A 1 89 ? -12.367 0.999 5.330 1.00 88.94 89 TRP A O 1
ATOM 704 N N . LYS A 1 90 ? -11.859 3.145 5.731 1.00 88.88 90 LYS A N 1
ATOM 705 C CA . LYS A 1 90 ? -13.259 3.621 5.839 1.00 88.88 90 LYS A CA 1
ATOM 706 C C . LYS A 1 90 ? -14.144 2.701 6.717 1.00 88.88 90 LYS A C 1
ATOM 708 O O . LYS A 1 90 ? -15.285 2.411 6.371 1.00 88.88 90 LYS A O 1
ATOM 713 N N . ARG A 1 91 ? -13.612 2.244 7.864 1.00 90.12 91 ARG A N 1
ATOM 714 C CA . ARG A 1 91 ? -14.251 1.303 8.819 1.00 90.12 91 ARG A CA 1
ATOM 715 C C . ARG A 1 91 ? -14.484 -0.127 8.296 1.00 90.12 91 ARG A C 1
ATOM 717 O O . ARG A 1 91 ? -15.207 -0.888 8.931 1.00 90.12 91 ARG A O 1
ATOM 724 N N . ARG A 1 92 ? -13.868 -0.514 7.178 1.00 90.06 92 ARG A N 1
ATOM 725 C CA . ARG A 1 92 ? -13.853 -1.886 6.649 1.00 90.06 92 ARG A CA 1
ATOM 726 C C . ARG A 1 92 ? -12.464 -2.493 6.824 1.00 90.06 92 ARG A C 1
ATOM 728 O O . ARG A 1 92 ? -11.467 -1.809 6.610 1.00 90.06 92 ARG A O 1
ATOM 735 N N . ARG A 1 93 ? -12.404 -3.769 7.201 1.00 94.31 93 ARG A N 1
ATOM 736 C CA . ARG A 1 93 ? -11.167 -4.562 7.188 1.00 94.31 93 ARG A CA 1
ATOM 737 C C . ARG A 1 93 ? -10.941 -5.068 5.767 1.00 94.31 93 ARG A C 1
ATOM 739 O O . ARG A 1 93 ? -11.875 -5.608 5.182 1.00 94.31 93 ARG A O 1
ATOM 746 N N . LEU A 1 94 ? -9.745 -4.869 5.225 1.00 94.94 94 LEU A N 1
ATOM 747 C CA . LEU A 1 94 ? -9.373 -5.274 3.868 1.00 94.94 94 LEU A CA 1
ATOM 748 C C . LEU A 1 94 ? -7.989 -5.923 3.876 1.00 94.94 94 LEU A C 1
ATOM 750 O O . LEU A 1 94 ? -7.140 -5.564 4.696 1.00 94.94 94 LEU A O 1
ATOM 754 N N . TYR A 1 95 ? -7.758 -6.824 2.925 1.00 95.19 95 TYR A N 1
ATOM 755 C CA . TYR A 1 95 ? -6.413 -7.250 2.551 1.00 95.19 95 TYR A CA 1
ATOM 756 C C . TYR A 1 95 ? -5.944 -6.460 1.337 1.00 95.19 95 TYR A C 1
ATOM 758 O O . TYR A 1 95 ? -6.708 -6.270 0.395 1.00 95.19 95 TYR A O 1
ATOM 766 N N . LEU A 1 96 ? -4.699 -5.999 1.366 1.00 94.56 96 LEU A N 1
ATOM 767 C CA . LEU A 1 96 ? -4.013 -5.429 0.220 1.00 94.56 96 LEU A CA 1
ATOM 768 C C . LEU A 1 96 ? -2.982 -6.411 -0.322 1.00 94.56 96 LEU A C 1
ATOM 770 O O . LEU A 1 96 ? -2.242 -7.006 0.460 1.00 94.56 96 LEU A O 1
ATOM 774 N N . GLN A 1 97 ? -2.927 -6.545 -1.641 1.00 93.56 97 GLN A N 1
ATOM 775 C CA . GLN A 1 97 ? -1.901 -7.311 -2.344 1.00 93.56 97 GLN A CA 1
ATOM 776 C C . GLN A 1 97 ? -1.589 -6.624 -3.673 1.00 93.56 97 GLN A C 1
ATOM 778 O O . GLN A 1 97 ? -2.491 -6.386 -4.481 1.00 93.56 97 GLN A O 1
ATOM 783 N N . HIS A 1 98 ? -0.321 -6.257 -3.869 1.00 91.69 98 HIS A N 1
ATOM 784 C CA . HIS A 1 98 ? 0.169 -5.477 -5.014 1.00 91.69 98 HIS A CA 1
ATOM 785 C C . HIS A 1 98 ? -0.620 -4.175 -5.216 1.00 91.69 98 HIS A C 1
ATOM 787 O O . HIS A 1 98 ? -0.890 -3.746 -6.335 1.00 91.69 98 HIS A O 1
ATOM 793 N N . GLY A 1 99 ? -1.043 -3.553 -4.112 1.00 91.19 99 GLY A N 1
ATOM 794 C CA . GLY A 1 99 ? -1.826 -2.313 -4.132 1.00 91.19 99 GLY A CA 1
ATOM 795 C C . GLY A 1 99 ? -3.316 -2.468 -4.465 1.00 91.19 99 GLY A C 1
ATOM 796 O O . GLY A 1 99 ? -4.016 -1.459 -4.494 1.00 91.19 99 GLY A O 1
ATOM 797 N N . TRP A 1 100 ? -3.817 -3.689 -4.680 1.00 94.06 100 TRP A N 1
ATOM 798 C CA . TRP A 1 100 ? -5.246 -3.975 -4.861 1.00 94.06 100 TRP A CA 1
ATOM 799 C C . TRP A 1 100 ? -5.902 -4.391 -3.551 1.00 94.06 100 TRP A C 1
ATOM 801 O O . TRP A 1 100 ? -5.254 -5.007 -2.710 1.00 94.06 100 TRP A O 1
ATOM 811 N N . ALA A 1 101 ? -7.190 -4.086 -3.384 1.00 94.50 101 ALA A N 1
ATOM 812 C CA . ALA A 1 101 ? -7.931 -4.377 -2.162 1.00 94.50 101 ALA A CA 1
ATOM 813 C C . ALA A 1 101 ? -8.882 -5.569 -2.309 1.00 94.50 101 ALA A C 1
ATOM 815 O O . ALA A 1 101 ? -9.630 -5.663 -3.282 1.00 94.50 101 ALA A O 1
ATOM 816 N N . PHE A 1 102 ? -8.915 -6.423 -1.289 1.00 95.56 102 PHE A N 1
ATOM 817 C CA . PHE A 1 102 ? -9.707 -7.649 -1.237 1.00 95.56 102 PHE A CA 1
ATOM 818 C C . PHE A 1 102 ? -10.511 -7.722 0.056 1.00 95.56 102 PHE A C 1
ATOM 820 O O . PHE A 1 102 ? -10.062 -7.281 1.121 1.00 95.56 102 PHE A O 1
ATOM 827 N N . ASP A 1 103 ? -11.709 -8.294 -0.038 1.00 93.81 103 ASP A N 1
ATOM 828 C CA . ASP A 1 103 ? -12.551 -8.539 1.126 1.00 93.81 103 ASP A CA 1
ATOM 829 C C . ASP A 1 103 ? -12.068 -9.805 1.858 1.00 93.81 103 ASP A C 1
ATOM 831 O O . ASP A 1 103 ? -11.981 -10.865 1.239 1.00 93.81 103 ASP A O 1
ATOM 835 N N . PRO A 1 104 ? -11.767 -9.755 3.166 1.00 93.38 104 PRO A N 1
ATOM 836 C CA . PRO A 1 104 ? -11.315 -10.928 3.911 1.00 93.38 104 PRO A CA 1
ATOM 837 C C . PRO A 1 104 ? -12.378 -12.035 4.023 1.00 93.38 104 PRO A C 1
ATOM 839 O O . PRO A 1 104 ? -12.024 -13.182 4.291 1.00 93.38 104 PRO A O 1
ATOM 842 N N . ALA A 1 105 ? -13.666 -11.725 3.833 1.00 92.44 105 ALA A N 1
ATOM 843 C CA . ALA A 1 105 ? -14.744 -12.708 3.910 1.00 92.44 105 ALA A CA 1
ATOM 844 C C . ALA A 1 105 ? -14.944 -13.481 2.597 1.00 92.44 105 ALA A C 1
ATOM 846 O O . ALA A 1 105 ? -15.230 -14.676 2.640 1.00 92.44 105 ALA A O 1
ATOM 847 N N . THR A 1 106 ? -14.804 -12.821 1.442 1.00 93.00 106 THR A N 1
ATOM 848 C CA . THR A 1 106 ? -15.049 -13.438 0.118 1.00 93.00 106 THR A CA 1
ATOM 849 C C . THR A 1 106 ? -13.777 -13.708 -0.679 1.00 93.00 106 THR A C 1
ATOM 851 O O . THR A 1 106 ? -13.793 -14.520 -1.600 1.00 93.00 106 THR A O 1
ATOM 854 N N . TRP A 1 107 ? -12.684 -13.031 -0.325 1.00 92.00 107 TRP A N 1
ATOM 855 C CA . TRP A 1 107 ? -11.373 -13.048 -0.985 1.00 92.00 107 TRP A CA 1
ATOM 856 C C . TRP A 1 107 ? -11.404 -12.471 -2.402 1.00 92.00 107 TRP A C 1
ATOM 858 O O . TRP A 1 107 ? -10.440 -12.593 -3.160 1.00 92.00 107 TRP A O 1
ATOM 868 N N . GLU A 1 108 ? -12.510 -11.827 -2.761 1.00 94.31 108 GLU A N 1
ATOM 869 C CA . GLU A 1 108 ? -12.702 -11.171 -4.044 1.00 94.31 108 GLU A CA 1
ATOM 870 C C . GLU A 1 108 ? -12.225 -9.724 -3.979 1.00 94.31 108 GLU A C 1
ATOM 872 O O . GLU A 1 108 ? -12.252 -9.077 -2.924 1.00 94.31 108 GLU A O 1
ATOM 877 N N . MET A 1 109 ? -11.785 -9.216 -5.129 1.00 93.81 109 MET A N 1
ATOM 878 C CA . MET A 1 109 ? -11.371 -7.825 -5.247 1.00 93.81 109 MET A CA 1
ATOM 879 C C . MET A 1 109 ? -12.553 -6.880 -4.991 1.00 93.81 109 MET A C 1
ATOM 881 O O . MET A 1 109 ? -13.653 -7.053 -5.519 1.00 93.81 109 MET A O 1
ATOM 885 N N . VAL A 1 110 ? -12.297 -5.817 -4.233 1.00 91.06 110 VAL A N 1
ATOM 886 C CA . VAL A 1 110 ? -13.257 -4.759 -3.927 1.00 91.06 110 VAL A CA 1
ATOM 887 C C . VAL A 1 110 ? -12.891 -3.493 -4.698 1.00 91.06 110 VAL A C 1
ATOM 889 O O . VAL A 1 110 ? -11.748 -3.046 -4.672 1.00 91.06 110 VAL A O 1
ATOM 892 N N . LYS A 1 111 ? -13.880 -2.867 -5.344 1.00 84.62 111 LYS A N 1
ATOM 893 C CA . LYS A 1 111 ? -13.745 -1.503 -5.880 1.00 84.62 111 LYS A CA 1
ATOM 894 C C . LYS A 1 111 ? -14.013 -0.490 -4.758 1.00 84.62 111 LYS A C 1
ATOM 896 O O . LYS A 1 111 ? -15.042 -0.603 -4.088 1.00 84.62 111 LYS A O 1
ATOM 901 N N . LEU A 1 112 ? -13.087 0.446 -4.534 1.00 80.81 112 LEU A N 1
ATOM 902 C CA . LEU A 1 112 ? -13.058 1.369 -3.381 1.00 80.81 112 LEU A CA 1
ATOM 903 C C . LEU A 1 112 ? -13.455 2.815 -3.691 1.00 80.81 112 LEU A C 1
ATOM 905 O O . LEU A 1 112 ? -13.375 3.203 -4.874 1.00 80.81 112 LEU A O 1
#

pLDDT: mean 75.96, std 16.67, range [39.5, 95.56]

Organism: NCBI:txid60893

Solvent-accessible surface ar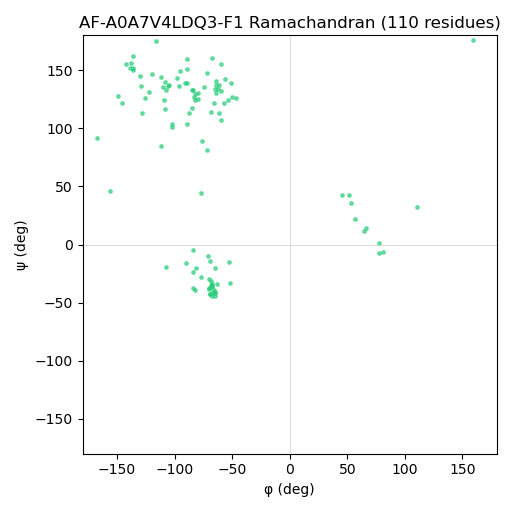ea (backbone atoms only — not comparable to full-atom values): 7123 Å² total; per-residue (Å²): 142,84,87,84,91,75,89,72,79,90,81,76,74,52,70,67,56,52,53,48,55,49,49,49,51,50,48,50,56,66,65,52,55,47,90,82,58,62,86,91,50,76,66,36,80,54,96,64,32,36,20,40,70,56,43,46,28,36,59,89,79,60,42,68,58,87,70,94,65,78,82,65,76,82,64,71,52,69,64,87,88,52,82,67,47,79,47,78,54,98,92,38,71,33,35,28,48,65,16,37,44,21,35,79,90,77,36,35,54,53,91,130